Protein AF-A0A0R2XMS3-F1 (afdb_monomer_lite)

Secondary structure (DSSP, 8-state):
--S------PPPTT--HHHHHHHHHHHHHHHHHHTT--PPSS----PPPTT--SHHHHHHHHHHHHHTTSS-TTS--TT-----GGGHHHHHH-TT-S--GGGGGPPPGGGG-TT-----

Radius of gyration: 15.73 Å; chains: 1; bounding box: 29×37×37 Å

Sequence (120 aa):
MPDHFHALFVLPRDTTPGSIVRTLKGPLTPPIRKRNLHWQKNFFEHRLRENETTDPYLRYMLCNPYRAQLLATNEVWPYWKILSNDAQWFVDKFPKQRPEPEWLALQAPWKNDANHKIAG

Structure (mmCIF, N/CA/C/O backbone):
data_AF-A0A0R2XMS3-F1
#
_entry.id   AF-A0A0R2XMS3-F1
#
loop_
_atom_site.group_PDB
_atom_site.id
_atom_site.type_symbol
_atom_site.label_atom_id
_atom_site.label_alt_id
_atom_site.label_comp_id
_atom_site.label_asym_id
_atom_site.label_entity_id
_atom_site.label_seq_id
_atom_site.pdbx_PDB_ins_code
_atom_site.Cartn_x
_atom_site.Cartn_y
_atom_site.Cartn_z
_atom_site.occupancy
_atom_site.B_iso_or_equiv
_atom_site.auth_seq_id
_atom_site.auth_comp_id
_atom_site.auth_asym_id
_atom_site.auth_atom_id
_atom_sit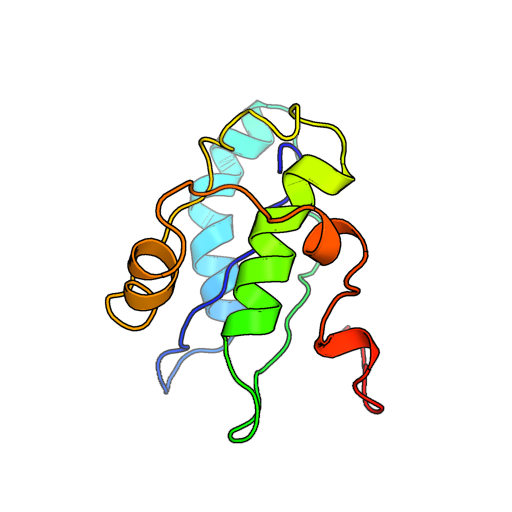e.pdbx_PDB_model_num
ATOM 1 N N . MET A 1 1 ? -6.859 -1.446 4.320 1.00 93.50 1 MET A N 1
ATOM 2 C CA . MET A 1 1 ? -8.289 -1.364 4.667 1.00 93.50 1 MET A CA 1
ATOM 3 C C . MET A 1 1 ? -8.593 -2.456 5.687 1.00 93.50 1 MET A C 1
ATOM 5 O O . MET A 1 1 ? -7.777 -3.366 5.815 1.00 93.50 1 MET A O 1
ATOM 9 N N . PRO A 1 2 ? -9.683 -2.362 6.461 1.00 91.62 2 PRO A N 1
ATOM 10 C CA . PRO A 1 2 ? -10.049 -3.385 7.444 1.00 91.62 2 PRO A CA 1
ATOM 11 C C . PRO A 1 2 ? -10.312 -4.770 6.828 1.00 91.62 2 PRO A C 1
ATOM 13 O O . PRO A 1 2 ? -10.080 -5.790 7.468 1.00 91.62 2 PRO A O 1
ATOM 16 N N . ASP A 1 3 ? -10.770 -4.794 5.581 1.00 93.50 3 ASP A N 1
ATOM 17 C CA . ASP A 1 3 ? -11.230 -5.961 4.825 1.00 93.50 3 ASP A CA 1
ATOM 18 C C . ASP A 1 3 ? -10.259 -6.393 3.706 1.00 93.50 3 ASP A C 1
ATOM 20 O O . ASP A 1 3 ? -10.227 -7.561 3.323 1.00 93.50 3 ASP A O 1
ATOM 24 N N . HIS A 1 4 ? -9.436 -5.473 3.190 1.00 93.94 4 HIS A N 1
ATOM 25 C CA . HIS A 1 4 ? -8.439 -5.748 2.152 1.00 93.94 4 HIS A CA 1
ATOM 26 C C . HIS A 1 4 ? -7.191 -4.858 2.267 1.00 93.94 4 HIS A C 1
ATOM 28 O O . HIS A 1 4 ? -7.131 -3.890 3.027 1.00 93.94 4 HIS A O 1
ATOM 34 N N . PHE A 1 5 ? -6.159 -5.150 1.478 1.00 92.56 5 PHE A N 1
ATOM 35 C CA . PHE A 1 5 ? -4.976 -4.298 1.364 1.00 92.56 5 PHE A CA 1
ATOM 36 C C . PHE A 1 5 ? -4.592 -4.109 -0.104 1.00 92.56 5 PHE A C 1
ATOM 38 O O . PHE A 1 5 ? -4.935 -4.921 -0.961 1.00 92.56 5 PHE A O 1
ATOM 45 N N . HIS A 1 6 ? -3.863 -3.029 -0.372 1.00 93.75 6 HIS A N 1
ATOM 46 C CA . HIS A 1 6 ? -3.212 -2.778 -1.651 1.00 93.75 6 HIS A CA 1
ATOM 47 C C . HIS A 1 6 ? -1.707 -2.763 -1.421 1.00 93.75 6 HIS A C 1
ATOM 49 O O . HIS A 1 6 ? -1.249 -2.271 -0.390 1.00 93.75 6 HIS A O 1
ATOM 55 N N . ALA A 1 7 ? -0.948 -3.273 -2.382 1.00 93.44 7 ALA A N 1
ATOM 56 C CA . ALA A 1 7 ? 0.504 -3.240 -2.355 1.00 93.44 7 ALA A CA 1
ATOM 57 C C . ALA A 1 7 ? 1.026 -2.911 -3.754 1.00 93.44 7 ALA A C 1
ATOM 59 O O . ALA A 1 7 ? 0.494 -3.408 -4.745 1.00 93.44 7 ALA A O 1
ATOM 60 N N . LEU A 1 8 ? 2.074 -2.094 -3.807 1.00 93.44 8 LEU A N 1
ATOM 61 C CA . LEU A 1 8 ? 2.853 -1.814 -5.004 1.00 93.44 8 LEU A CA 1
ATOM 62 C C . LEU A 1 8 ? 4.286 -2.245 -4.710 1.00 93.44 8 LEU A C 1
ATOM 64 O O . LEU A 1 8 ? 4.860 -1.833 -3.703 1.00 93.44 8 LEU A O 1
ATOM 68 N N . PHE A 1 9 ? 4.836 -3.115 -5.547 1.00 91.69 9 PHE A N 1
ATOM 69 C CA . PHE A 1 9 ? 6.153 -3.699 -5.335 1.00 91.69 9 PHE A CA 1
ATOM 70 C C . PHE A 1 9 ? 6.771 -4.125 -6.664 1.00 91.69 9 PHE A C 1
ATOM 72 O O . PHE A 1 9 ? 6.071 -4.336 -7.654 1.00 91.69 9 PHE A O 1
ATOM 79 N N . VAL A 1 10 ? 8.094 -4.268 -6.663 1.00 90.50 10 VAL A N 1
ATOM 80 C CA . VAL A 1 10 ? 8.844 -4.827 -7.786 1.00 90.50 10 VAL A CA 1
ATOM 81 C C . VAL A 1 10 ? 8.916 -6.340 -7.615 1.00 90.50 10 VAL A C 1
ATOM 83 O O . VAL A 1 10 ? 9.261 -6.836 -6.542 1.00 90.50 10 VAL A O 1
ATOM 86 N N . LEU A 1 11 ? 8.580 -7.074 -8.672 1.00 90.44 11 LEU A N 1
ATOM 87 C CA . LEU A 1 11 ? 8.708 -8.527 -8.702 1.00 90.44 11 LEU A CA 1
ATOM 88 C C . LEU A 1 11 ? 10.162 -8.930 -8.992 1.00 90.44 11 LEU A C 1
ATOM 90 O O . LEU A 1 11 ? 10.724 -8.472 -9.990 1.00 90.44 11 LEU A O 1
ATOM 94 N N . PRO A 1 12 ? 10.771 -9.809 -8.176 1.00 88.69 12 PRO A N 1
ATOM 95 C CA . PRO A 1 12 ? 12.010 -10.484 -8.551 1.00 88.69 12 PRO A CA 1
ATOM 96 C C . PRO A 1 12 ? 11.844 -11.262 -9.865 1.00 88.69 12 PRO A C 1
ATOM 98 O O . PRO A 1 12 ? 10.775 -11.824 -10.115 1.00 88.69 12 PRO A O 1
ATOM 101 N N . ARG A 1 13 ? 12.905 -11.328 -10.685 1.00 87.06 13 ARG A N 1
ATOM 102 C CA . ARG A 1 13 ? 12.853 -11.878 -12.059 1.00 87.06 13 ARG A CA 1
ATOM 103 C C . ARG A 1 13 ? 12.264 -13.291 -12.143 1.00 87.06 13 ARG A C 1
ATOM 105 O O . ARG A 1 13 ? 11.519 -13.566 -13.074 1.00 87.06 13 ARG A O 1
ATOM 112 N N . ASP A 1 14 ? 12.531 -14.136 -11.151 1.00 91.38 14 ASP A N 1
ATOM 113 C CA . ASP A 1 14 ? 12.135 -15.552 -11.149 1.00 91.38 14 ASP A CA 1
ATOM 114 C C . ASP A 1 14 ? 10.879 -15.826 -10.305 1.00 91.38 14 ASP A C 1
ATOM 116 O O . ASP A 1 14 ? 10.688 -16.918 -9.768 1.00 91.38 14 ASP A O 1
ATOM 120 N N . THR A 1 15 ? 10.017 -14.820 -10.136 1.00 93.25 15 THR A N 1
ATOM 121 C CA . THR A 1 15 ? 8.786 -14.938 -9.344 1.00 93.25 15 THR A CA 1
ATOM 122 C C . THR A 1 15 ? 7.556 -14.553 -10.145 1.00 93.25 15 THR A C 1
ATOM 124 O O . THR A 1 15 ? 7.607 -13.726 -11.053 1.00 93.25 15 THR A O 1
ATOM 127 N N . THR A 1 16 ? 6.420 -15.144 -9.779 1.00 93.69 16 THR A N 1
ATOM 128 C CA . THR A 1 16 ? 5.118 -14.762 -10.322 1.00 93.69 16 THR A CA 1
ATOM 129 C C . THR A 1 16 ? 4.315 -14.009 -9.262 1.00 93.69 16 THR A C 1
ATOM 131 O O . THR A 1 16 ? 4.511 -14.217 -8.058 1.00 93.69 16 THR A O 1
ATOM 134 N N . PRO A 1 17 ? 3.351 -13.169 -9.662 1.00 92.69 17 PRO A N 1
ATOM 135 C CA . PRO A 1 17 ? 2.432 -12.556 -8.707 1.00 92.69 17 PRO A CA 1
ATOM 136 C C . PRO A 1 17 ? 1.732 -13.596 -7.819 1.00 92.69 17 PRO A C 1
ATOM 138 O O . PRO A 1 17 ? 1.649 -13.436 -6.601 1.00 92.69 17 PRO A O 1
ATOM 141 N N . GLY A 1 18 ? 1.322 -14.726 -8.408 1.00 94.25 18 GLY A N 1
ATOM 142 C CA . GLY A 1 18 ? 0.703 -15.836 -7.685 1.00 94.25 18 GLY A CA 1
ATOM 143 C C . GLY A 1 18 ? 1.615 -16.448 -6.620 1.00 94.25 18 GLY A C 1
ATOM 144 O O . GLY A 1 18 ? 1.149 -16.731 -5.512 1.00 94.25 18 GLY A O 1
ATOM 145 N N . SER A 1 19 ? 2.916 -16.607 -6.900 1.00 94.69 19 SER A N 1
ATOM 146 C CA . SER A 1 19 ? 3.864 -17.115 -5.900 1.00 94.69 19 SER A CA 1
ATOM 147 C C . SER A 1 19 ? 4.040 -16.139 -4.737 1.00 94.69 19 SER A C 1
ATOM 149 O O . SER A 1 19 ? 4.034 -16.569 -3.585 1.00 94.69 19 SER A O 1
ATOM 151 N N . ILE A 1 20 ? 4.113 -14.832 -5.008 1.00 94.31 20 ILE A N 1
ATOM 152 C CA . ILE A 1 20 ? 4.195 -13.805 -3.957 1.00 94.31 20 ILE A CA 1
ATOM 153 C C . ILE A 1 20 ? 2.930 -13.797 -3.096 1.00 94.31 20 ILE A C 1
ATOM 155 O O . ILE A 1 20 ? 3.014 -13.834 -1.866 1.00 94.31 20 ILE A O 1
ATOM 159 N N . VAL A 1 21 ? 1.750 -13.822 -3.719 1.00 94.19 21 VAL A N 1
ATOM 160 C CA . VAL A 1 21 ? 0.470 -13.850 -2.997 1.00 94.19 21 VAL A CA 1
ATOM 161 C C . VAL A 1 21 ? 0.343 -15.110 -2.146 1.00 94.19 21 VAL A C 1
ATOM 163 O O . VAL A 1 21 ? -0.145 -15.031 -1.018 1.00 94.19 21 VAL A O 1
ATOM 166 N N . ARG A 1 22 ? 0.811 -16.265 -2.631 1.00 94.56 22 ARG A N 1
ATOM 167 C CA . ARG A 1 22 ? 0.851 -17.502 -1.840 1.00 94.56 22 ARG A CA 1
ATOM 168 C C . ARG A 1 22 ? 1.745 -17.352 -0.611 1.00 94.56 22 ARG A C 1
ATOM 170 O O . ARG A 1 22 ? 1.306 -17.691 0.48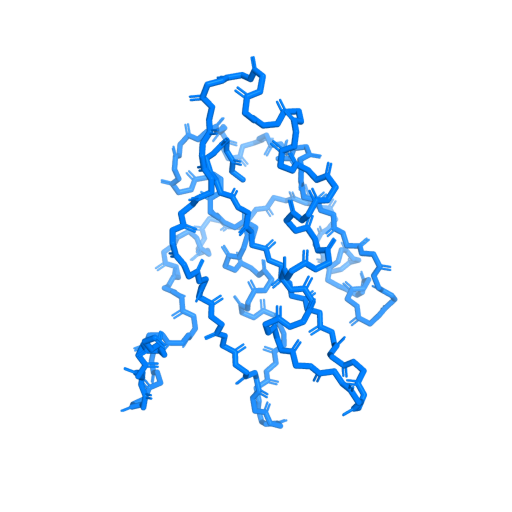9 1.00 94.56 22 ARG A O 1
ATOM 177 N N . THR A 1 23 ? 2.959 -16.834 -0.788 1.00 94.19 23 THR A N 1
ATOM 178 C CA . THR A 1 23 ? 3.913 -16.596 0.307 1.00 94.19 23 THR A CA 1
ATOM 179 C C . THR A 1 23 ? 3.355 -15.620 1.340 1.00 94.19 23 THR A C 1
ATOM 181 O O . THR A 1 23 ? 3.540 -15.827 2.534 1.00 94.19 23 THR A O 1
ATOM 184 N N . LEU A 1 24 ? 2.600 -14.609 0.905 1.00 93.12 24 LEU A N 1
ATOM 185 C CA . LEU A 1 24 ? 1.944 -13.653 1.793 1.00 93.12 24 LEU A CA 1
ATOM 186 C C . LEU A 1 24 ? 0.743 -14.261 2.538 1.00 93.12 24 LEU A C 1
ATOM 188 O O . LEU A 1 24 ? 0.646 -14.164 3.762 1.00 93.12 24 LEU A O 1
ATOM 192 N N . LYS A 1 25 ? -0.191 -14.898 1.817 1.00 94.94 25 LYS A N 1
ATOM 193 C CA . LYS A 1 25 ? -1.431 -15.439 2.400 1.00 94.94 25 LYS A CA 1
ATOM 194 C C . LYS A 1 25 ? -1.168 -16.634 3.320 1.00 94.94 25 LYS A C 1
ATOM 196 O O . LYS A 1 25 ? -1.913 -16.813 4.283 1.00 94.94 25 LYS A O 1
ATOM 201 N N . GLY A 1 26 ? -0.151 -17.455 3.044 1.00 96.88 26 GLY A N 1
ATOM 202 C CA . GLY A 1 26 ? 0.121 -18.707 3.761 1.00 96.88 26 GLY A CA 1
ATOM 203 C C . GLY A 1 26 ? 0.265 -18.529 5.279 1.00 96.88 26 GLY A C 1
ATOM 204 O O . GLY A 1 26 ? -0.605 -19.001 6.014 1.00 96.88 26 GLY A O 1
ATOM 205 N N . PRO A 1 27 ? 1.290 -17.802 5.762 1.00 97.62 27 PRO A N 1
ATOM 206 C CA . PRO A 1 27 ? 1.517 -17.582 7.194 1.00 97.62 27 PRO A CA 1
ATOM 207 C C . PRO A 1 27 ? 0.376 -16.832 7.896 1.00 97.62 27 PRO A C 1
ATOM 209 O O . PRO A 1 27 ? 0.117 -17.048 9.078 1.00 97.62 27 PRO A O 1
ATOM 212 N N . LEU A 1 28 ? -0.337 -15.971 7.166 1.00 96.12 28 LEU A N 1
ATOM 213 C CA . LEU A 1 28 ? -1.454 -15.184 7.694 1.00 96.12 28 LEU A CA 1
ATOM 214 C C . LEU A 1 28 ? -2.775 -15.967 7.753 1.00 96.12 28 LEU A C 1
ATOM 21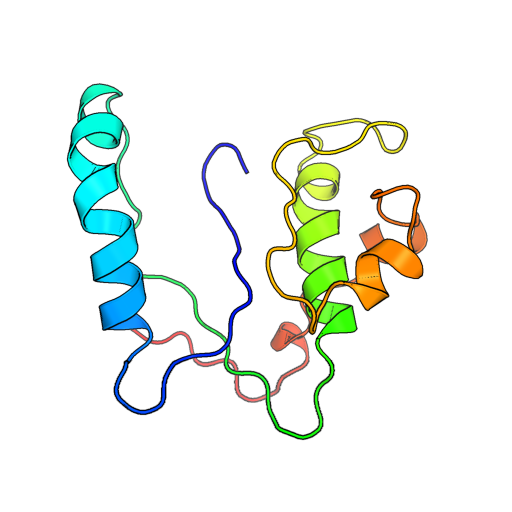6 O O . LEU A 1 28 ? -3.693 -15.574 8.471 1.00 96.12 28 LEU A O 1
ATOM 220 N N . THR A 1 29 ? -2.897 -17.086 7.036 1.00 97.00 29 THR A N 1
ATOM 221 C CA . THR A 1 29 ? -4.148 -17.855 6.973 1.00 97.00 29 THR A CA 1
ATOM 222 C C . THR A 1 29 ? -4.577 -18.414 8.335 1.00 97.00 29 THR A C 1
ATOM 224 O O . THR A 1 29 ? -5.745 -18.226 8.686 1.00 97.00 29 THR A O 1
ATOM 227 N N . PRO A 1 30 ? -3.708 -19.062 9.141 1.00 97.94 30 PRO A N 1
ATOM 228 C CA . PRO A 1 30 ? -4.106 -19.554 10.459 1.00 97.94 30 PRO A CA 1
ATOM 229 C C . PRO A 1 30 ? -4.674 -18.471 11.399 1.00 97.94 30 PRO A C 1
ATOM 231 O O . PRO A 1 30 ? -5.780 -18.677 11.904 1.00 97.94 30 PRO A O 1
ATOM 234 N N . PRO A 1 31 ? -4.014 -17.316 11.638 1.00 97.06 31 PRO A N 1
ATOM 235 C CA . PRO A 1 31 ? -4.580 -16.283 12.508 1.00 97.06 31 PRO A CA 1
ATOM 236 C C . PRO A 1 31 ? -5.842 -15.622 11.932 1.00 97.06 31 PRO A C 1
ATOM 238 O O . PRO A 1 31 ? -6.736 -15.280 12.702 1.00 97.06 31 PRO A O 1
ATOM 241 N N . ILE A 1 32 ? -5.963 -15.488 10.606 1.00 95.31 32 ILE A N 1
ATOM 242 C CA . ILE A 1 32 ? -7.175 -14.966 9.948 1.00 95.31 32 ILE A CA 1
ATOM 243 C C . ILE A 1 32 ? -8.367 -15.906 10.171 1.00 95.31 32 ILE A C 1
ATOM 245 O O . ILE A 1 32 ? -9.432 -15.462 10.601 1.00 95.31 32 ILE A O 1
ATOM 249 N N . ARG A 1 33 ? -8.174 -17.219 9.987 1.00 96.50 33 ARG A N 1
ATOM 250 C CA . ARG A 1 33 ? -9.223 -18.224 10.231 1.00 96.50 33 ARG A CA 1
ATOM 251 C C . ARG A 1 33 ? -9.653 -18.284 11.695 1.00 96.50 33 ARG A C 1
ATOM 253 O O . ARG A 1 33 ? -10.838 -18.434 11.962 1.00 96.50 33 ARG A O 1
ATOM 260 N N . LYS A 1 34 ? -8.726 -18.101 12.645 1.00 97.62 34 LYS A N 1
ATOM 261 C CA . LYS A 1 34 ? -9.059 -17.998 14.082 1.00 97.62 34 LYS A CA 1
ATOM 262 C C . LYS A 1 34 ? -10.002 -16.829 14.397 1.00 97.62 34 LYS A C 1
ATOM 264 O O . LYS A 1 34 ? -10.674 -16.865 15.419 1.00 97.62 34 LYS A O 1
ATOM 269 N N . ARG A 1 35 ? -10.058 -15.810 13.533 1.00 96.00 35 ARG A N 1
ATOM 270 C CA . ARG A 1 35 ? -10.982 -14.668 13.631 1.00 96.00 35 ARG A CA 1
ATOM 271 C C . ARG A 1 35 ? -12.251 -14.840 12.787 1.00 96.00 35 ARG A C 1
ATOM 273 O O . ARG A 1 35 ? -12.966 -13.866 12.593 1.00 96.00 35 ARG A O 1
ATOM 280 N N . ASN A 1 36 ? -12.520 -16.045 12.277 1.00 96.44 36 ASN A N 1
ATOM 281 C CA . ASN A 1 36 ? -13.632 -16.337 11.366 1.00 96.44 36 ASN A CA 1
ATOM 282 C C . ASN A 1 36 ? -13.628 -15.472 10.087 1.00 96.44 36 ASN A C 1
ATOM 284 O O . ASN A 1 36 ? -14.673 -15.114 9.549 1.00 96.44 36 ASN A O 1
ATOM 288 N N . LEU A 1 37 ? -12.433 -15.103 9.616 1.00 95.69 37 LEU A N 1
ATOM 289 C CA . LEU A 1 37 ? -12.229 -14.358 8.379 1.00 95.69 37 LEU A CA 1
ATOM 290 C C . LEU A 1 37 ? -11.657 -15.277 7.297 1.00 95.69 37 LEU A C 1
ATOM 292 O O . LEU A 1 37 ? -10.995 -16.281 7.579 1.00 95.69 37 LEU A O 1
ATOM 296 N N . HIS A 1 38 ? -11.885 -14.904 6.039 1.00 95.38 38 HIS A N 1
ATOM 297 C CA . HIS A 1 38 ? -11.439 -15.665 4.879 1.00 95.38 38 HIS A CA 1
ATOM 298 C C . HIS A 1 38 ? -10.805 -14.749 3.840 1.00 95.38 38 HIS A C 1
ATOM 300 O O . HIS A 1 38 ? -11.272 -13.641 3.588 1.00 95.38 38 HIS A O 1
ATOM 306 N N . TRP A 1 39 ? -9.744 -15.239 3.201 1.00 95.38 39 TRP A N 1
ATOM 307 C CA . TRP A 1 39 ? -9.225 -14.600 2.001 1.00 95.38 39 TRP A CA 1
ATOM 308 C C . TRP A 1 39 ? -10.254 -14.701 0.879 1.00 95.38 39 TRP A C 1
ATOM 310 O O . TRP A 1 39 ? -10.769 -15.790 0.621 1.00 95.38 39 TRP A O 1
ATOM 320 N N . GLN A 1 40 ? -10.470 -13.605 0.151 1.00 94.38 40 GLN A N 1
ATOM 321 C CA . GLN A 1 40 ? -11.155 -13.689 -1.135 1.00 94.38 40 GLN A CA 1
ATOM 322 C C . GLN A 1 40 ? -10.430 -14.673 -2.066 1.00 94.38 40 GLN A C 1
ATOM 324 O O . GLN A 1 40 ? -9.191 -14.794 -2.039 1.00 94.38 40 GLN A O 1
ATOM 329 N N . LYS A 1 41 ? -11.219 -15.374 -2.885 1.00 91.25 41 LYS A N 1
ATOM 330 C CA . LYS A 1 41 ? -10.699 -16.192 -3.981 1.00 91.25 41 LYS A CA 1
ATOM 331 C C . LYS A 1 41 ? -9.996 -15.265 -4.979 1.00 91.25 41 LYS A C 1
ATOM 333 O O . LYS A 1 41 ? -10.480 -14.170 -5.244 1.00 91.25 41 LYS A O 1
ATOM 338 N N . ASN A 1 42 ? -8.859 -15.712 -5.507 1.00 92.75 42 ASN A N 1
ATOM 339 C CA . ASN A 1 42 ? -7.994 -14.947 -6.410 1.00 92.75 42 ASN A CA 1
ATOM 340 C C . ASN A 1 42 ? -7.434 -13.650 -5.776 1.00 92.75 42 ASN A C 1
ATOM 342 O O . ASN A 1 42 ? -7.392 -13.485 -4.547 1.00 92.75 42 ASN A O 1
ATOM 346 N N . PHE A 1 43 ? -6.861 -12.794 -6.615 1.00 93.94 43 PHE A N 1
ATOM 347 C CA . PHE A 1 43 ? -6.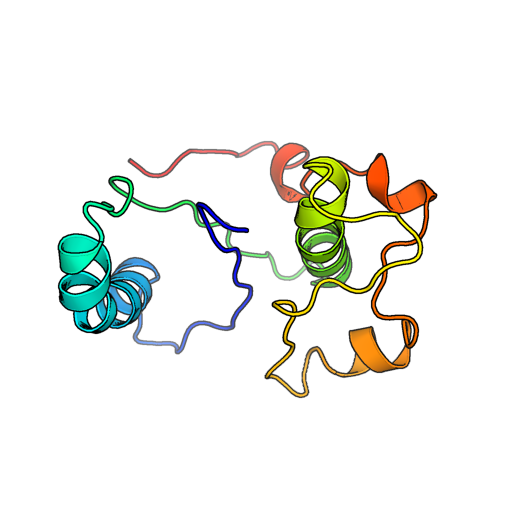344 -11.473 -6.279 1.00 93.94 43 PHE A CA 1
ATOM 348 C C . PHE A 1 43 ? -6.359 -10.606 -7.539 1.00 93.94 43 PHE A C 1
ATOM 350 O O . PHE A 1 43 ? -6.332 -11.125 -8.651 1.00 93.94 43 PHE A O 1
ATOM 357 N N . PHE A 1 44 ? -6.418 -9.291 -7.354 1.00 93.12 44 PHE A N 1
ATOM 358 C CA . PHE A 1 44 ? -6.258 -8.344 -8.448 1.00 93.12 44 PHE A CA 1
ATOM 359 C C . PHE A 1 44 ? -4.778 -7.996 -8.608 1.00 93.12 44 PHE A C 1
ATOM 361 O O . PHE A 1 44 ? -4.105 -7.696 -7.619 1.00 93.12 44 PHE A O 1
ATOM 368 N N . GLU A 1 45 ? -4.298 -7.996 -9.845 1.00 92.25 45 GLU A N 1
ATOM 369 C CA . GLU A 1 45 ? -2.971 -7.514 -10.204 1.00 92.25 45 GLU A CA 1
ATOM 370 C C . GLU A 1 45 ? -3.053 -6.530 -11.366 1.00 92.25 45 GLU A C 1
ATOM 372 O O . GLU A 1 45 ? -3.906 -6.641 -12.246 1.00 92.25 45 GLU A O 1
ATOM 377 N N . HIS A 1 46 ? -2.137 -5.568 -11.369 1.00 91.69 46 HIS A N 1
ATOM 378 C CA . HIS A 1 46 ? -1.926 -4.680 -12.495 1.00 91.69 46 HIS A CA 1
ATOM 379 C C . HIS A 1 46 ? -0.428 -4.425 -12.641 1.00 91.69 46 HIS A C 1
ATOM 381 O O . HIS A 1 46 ? 0.223 -3.956 -11.705 1.00 91.69 46 HIS A O 1
ATOM 387 N N . ARG A 1 47 ? 0.120 -4.767 -13.808 1.00 91.88 47 ARG A N 1
ATOM 388 C CA . ARG A 1 47 ? 1.528 -4.543 -14.131 1.00 91.88 47 ARG A CA 1
ATOM 389 C C . ARG A 1 47 ? 1.689 -3.153 -14.736 1.00 91.88 47 ARG A C 1
ATOM 391 O O . ARG A 1 47 ? 1.150 -2.909 -15.809 1.00 91.88 47 ARG A O 1
ATOM 398 N N . LEU A 1 48 ? 2.489 -2.310 -14.083 1.00 91.44 48 LEU A N 1
ATOM 399 C CA . LEU A 1 48 ? 2.874 -1.006 -14.620 1.00 91.44 48 LEU A CA 1
ATOM 400 C C . LEU A 1 48 ? 3.765 -1.189 -15.856 1.00 91.44 48 LEU A C 1
ATOM 402 O O . LEU A 1 48 ? 4.686 -2.017 -15.860 1.00 91.44 48 LEU A O 1
ATOM 406 N N . ARG A 1 49 ? 3.482 -0.414 -16.900 1.00 88.44 49 ARG A N 1
ATOM 407 C CA . ARG A 1 49 ? 4.277 -0.325 -18.130 1.00 88.44 49 ARG A CA 1
ATOM 408 C C . ARG A 1 49 ? 5.440 0.650 -17.955 1.00 88.44 49 ARG A C 1
ATOM 410 O O . ARG A 1 49 ? 5.447 1.474 -17.048 1.00 88.44 49 ARG A O 1
ATOM 417 N N . GLU A 1 50 ? 6.414 0.583 -18.859 1.00 86.56 50 GLU A N 1
ATOM 418 C CA . GLU A 1 50 ? 7.623 1.424 -18.809 1.00 86.56 50 GLU A CA 1
ATOM 419 C C . GLU A 1 50 ? 7.331 2.929 -18.887 1.00 86.56 50 GLU A C 1
ATOM 421 O O . GLU A 1 50 ? 8.083 3.735 -18.349 1.00 86.56 50 GLU A O 1
ATOM 426 N N . ASN A 1 51 ? 6.234 3.316 -19.537 1.00 87.88 51 ASN A N 1
ATOM 427 C CA . ASN A 1 51 ? 5.818 4.709 -19.680 1.00 87.88 51 ASN A CA 1
ATOM 428 C C . ASN A 1 51 ? 4.900 5.197 -18.546 1.00 87.88 51 ASN A C 1
ATOM 430 O O . ASN A 1 51 ? 4.453 6.344 -18.577 1.00 87.88 51 ASN A O 1
ATOM 434 N N . GLU A 1 52 ? 4.581 4.343 -17.575 1.00 89.69 52 GLU A N 1
ATOM 435 C CA . GLU A 1 52 ? 3.755 4.702 -16.429 1.00 89.69 52 GLU A CA 1
ATOM 436 C C . GLU A 1 52 ? 4.616 5.061 -15.221 1.00 89.69 52 GLU A C 1
ATOM 438 O O . GLU A 1 52 ? 5.662 4.470 -14.962 1.00 89.69 52 GLU A O 1
ATOM 443 N N . THR A 1 53 ? 4.146 6.027 -14.437 1.00 91.06 53 THR A N 1
ATOM 444 C CA . THR A 1 53 ? 4.791 6.413 -13.181 1.00 91.06 53 THR A CA 1
ATOM 445 C C . THR A 1 53 ? 4.057 5.798 -11.997 1.00 91.06 53 THR A C 1
ATOM 447 O O . THR A 1 53 ? 2.864 5.508 -12.060 1.00 91.06 53 THR A O 1
ATOM 450 N N . THR A 1 54 ? 4.756 5.609 -10.879 1.00 92.50 54 THR A N 1
ATOM 451 C CA . THR A 1 54 ? 4.168 5.061 -9.646 1.00 92.50 54 THR A CA 1
ATOM 452 C C . THR A 1 54 ? 3.300 6.075 -8.891 1.00 92.50 54 THR A C 1
ATOM 454 O O . THR A 1 54 ? 2.460 5.677 -8.085 1.00 92.50 54 THR A O 1
ATOM 457 N N . ASP A 1 55 ? 3.446 7.376 -9.169 1.00 92.62 55 ASP A N 1
ATOM 458 C CA . ASP A 1 55 ? 2.758 8.470 -8.466 1.00 92.62 55 ASP A CA 1
ATOM 459 C C . ASP A 1 55 ? 1.219 8.320 -8.454 1.00 92.62 55 ASP A C 1
ATOM 461 O O . ASP A 1 55 ? 0.635 8.309 -7.367 1.00 92.62 55 ASP A O 1
ATOM 465 N N . PRO A 1 56 ? 0.523 8.093 -9.591 1.00 93.25 56 PRO A N 1
ATOM 466 C CA . PRO A 1 56 ? -0.935 7.937 -9.590 1.00 93.25 56 PRO A CA 1
ATOM 467 C C . PRO A 1 56 ? -1.408 6.723 -8.778 1.00 93.25 56 PRO A C 1
ATOM 469 O O . PRO A 1 56 ? -2.466 6.766 -8.150 1.00 93.25 56 PRO A O 1
ATOM 472 N N . TYR A 1 57 ? -0.612 5.652 -8.754 1.00 94.06 57 TYR A N 1
ATOM 473 C CA . TYR A 1 57 ? -0.903 4.429 -8.007 1.00 94.06 57 TYR A CA 1
ATOM 474 C C . TYR A 1 57 ? -0.761 4.652 -6.500 1.00 94.06 57 TYR A C 1
ATOM 476 O O . TYR A 1 57 ? -1.662 4.296 -5.739 1.00 94.06 57 TYR A O 1
ATOM 484 N N . LEU A 1 58 ? 0.327 5.298 -6.069 1.00 93.81 58 LEU A N 1
ATOM 485 C CA . LEU A 1 58 ? 0.557 5.636 -4.664 1.00 93.81 58 LEU A CA 1
ATOM 486 C C . LEU A 1 58 ? -0.532 6.576 -4.136 1.00 93.81 58 LEU A C 1
ATOM 488 O O . LEU A 1 58 ? -1.121 6.298 -3.089 1.00 93.81 58 LEU A O 1
ATOM 492 N N . ARG A 1 59 ? -0.878 7.628 -4.893 1.00 94.12 59 ARG A N 1
ATOM 493 C CA . ARG A 1 59 ? -1.988 8.533 -4.549 1.00 94.12 59 ARG A CA 1
ATOM 494 C C . ARG A 1 59 ? -3.308 7.786 -4.440 1.00 94.12 59 ARG A C 1
ATOM 496 O O . ARG A 1 59 ? -4.041 7.985 -3.474 1.00 94.12 59 ARG A O 1
ATOM 503 N N . TYR A 1 60 ? -3.607 6.904 -5.396 1.00 94.38 60 TYR A N 1
ATOM 504 C CA . TYR A 1 60 ? -4.823 6.098 -5.360 1.00 94.38 60 TYR A CA 1
ATOM 505 C C . TYR A 1 60 ? -4.899 5.245 -4.087 1.00 94.38 60 TYR A C 1
ATOM 507 O O . TYR A 1 60 ? -5.917 5.275 -3.396 1.00 94.38 60 TYR A O 1
ATOM 515 N N . MET A 1 61 ? -3.822 4.529 -3.750 1.00 93.75 61 MET A N 1
ATOM 516 C CA . MET A 1 61 ? -3.773 3.678 -2.560 1.00 93.75 61 MET A CA 1
ATOM 517 C C . MET A 1 61 ? -3.909 4.491 -1.264 1.00 93.75 61 MET A C 1
ATOM 519 O O . MET A 1 61 ? -4.635 4.065 -0.364 1.00 93.75 61 MET A O 1
ATOM 523 N N . LEU A 1 62 ? -3.270 5.666 -1.185 1.00 93.69 62 LEU A N 1
ATOM 524 C CA . LEU A 1 62 ? -3.390 6.583 -0.047 1.00 93.69 62 LEU A CA 1
ATOM 525 C C . LEU A 1 62 ? -4.815 7.135 0.102 1.00 93.69 62 LEU A C 1
ATOM 527 O O . LEU A 1 62 ? -5.284 7.306 1.222 1.00 93.69 62 LEU A O 1
ATOM 531 N N . CYS A 1 63 ? -5.525 7.381 -1.002 1.00 94.88 63 CYS A N 1
ATOM 532 C CA . CYS A 1 63 ? -6.895 7.900 -0.976 1.00 94.88 63 CYS A CA 1
ATOM 533 C C . CYS A 1 63 ? -7.939 6.866 -0.523 1.00 94.88 63 CYS A C 1
ATOM 535 O O . CYS A 1 63 ? -9.008 7.258 -0.057 1.00 94.88 63 CYS A O 1
ATOM 537 N N . ASN A 1 64 ? -7.682 5.561 -0.662 1.00 95.25 64 ASN A N 1
ATOM 538 C CA . ASN A 1 64 ? -8.709 4.530 -0.451 1.00 95.25 64 ASN A CA 1
ATOM 539 C C . ASN A 1 64 ? -9.324 4.516 0.961 1.00 95.25 64 ASN A C 1
ATOM 541 O O . ASN A 1 64 ? -10.553 4.475 1.049 1.00 95.25 64 ASN A O 1
ATOM 545 N N . PRO A 1 65 ? -8.544 4.620 2.054 1.00 95.88 65 PRO A N 1
ATOM 546 C CA . PRO A 1 65 ? -9.108 4.749 3.397 1.00 95.88 65 PRO A CA 1
ATOM 547 C C . PRO A 1 65 ? -10.065 5.941 3.558 1.00 95.88 65 PRO A C 1
ATOM 549 O O . PRO A 1 65 ? -11.112 5.809 4.188 1.00 95.88 65 PRO A O 1
ATOM 552 N N . TYR A 1 66 ? -9.749 7.078 2.932 1.00 95.06 66 TYR A N 1
ATOM 553 C CA . TYR A 1 66 ? -10.547 8.307 2.999 1.00 95.06 66 TYR A CA 1
ATOM 554 C C . TYR A 1 66 ? -11.821 8.210 2.157 1.00 95.06 66 TYR A C 1
ATOM 556 O O . TYR A 1 66 ? -12.893 8.605 2.606 1.00 95.06 66 TYR A O 1
ATOM 564 N N . ARG A 1 67 ? -11.737 7.621 0.955 1.00 94.88 67 ARG A N 1
ATOM 565 C CA . ARG A 1 67 ? -12.913 7.368 0.100 1.00 94.88 67 ARG A CA 1
ATOM 566 C C . ARG A 1 67 ? -13.913 6.416 0.753 1.00 94.88 67 ARG A C 1
ATOM 568 O O . ARG A 1 67 ? -15.111 6.559 0.544 1.00 94.88 67 ARG A O 1
ATOM 575 N N . ALA A 1 68 ? -13.422 5.477 1.556 1.00 95.06 68 ALA A N 1
ATOM 576 C CA . ALA A 1 68 ? -14.244 4.573 2.354 1.00 95.06 68 ALA A CA 1
ATOM 577 C C . ALA A 1 68 ? -14.717 5.181 3.686 1.00 95.06 68 ALA A C 1
ATOM 579 O O . ALA A 1 68 ? -15.303 4.464 4.492 1.00 95.06 68 ALA A O 1
ATOM 580 N N . GLN A 1 69 ? -14.447 6.469 3.930 1.00 94.88 69 GLN A N 1
ATOM 581 C CA . GLN A 1 69 ? -14.872 7.198 5.129 1.00 94.88 69 GLN A CA 1
ATOM 582 C C . GLN A 1 69 ? -14.379 6.560 6.442 1.00 94.88 69 GLN A C 1
ATOM 584 O O . GLN A 1 69 ? -15.044 6.645 7.469 1.00 94.88 69 GLN A O 1
ATOM 589 N N . LEU A 1 70 ? -13.201 5.922 6.424 1.00 94.94 70 LEU A N 1
ATOM 590 C CA . LEU A 1 70 ? -12.618 5.290 7.617 1.00 94.94 70 LEU A CA 1
ATOM 591 C C . LEU A 1 70 ? -11.938 6.281 8.569 1.00 94.94 70 LEU A C 1
ATOM 593 O O . LEU A 1 70 ? -11.592 5.906 9.685 1.00 94.94 70 LEU A O 1
ATOM 597 N N . LEU A 1 71 ? -11.685 7.501 8.101 1.00 94.00 71 LEU A N 1
ATOM 598 C CA . LEU A 1 71 ? -11.045 8.576 8.845 1.00 94.00 71 LEU A CA 1
ATOM 599 C C . LEU A 1 71 ? -11.383 9.927 8.213 1.00 94.00 71 LEU A C 1
ATOM 601 O O . LEU A 1 71 ? -11.694 10.006 7.017 1.00 94.00 71 LEU A O 1
ATOM 605 N N . ALA A 1 72 ? -11.294 10.990 9.005 1.00 90.69 72 ALA A N 1
ATOM 606 C CA . ALA A 1 72 ? -11.463 12.350 8.512 1.00 90.69 72 ALA A CA 1
ATOM 607 C C . ALA A 1 72 ? -10.257 12.792 7.658 1.00 90.69 72 ALA A C 1
ATOM 609 O O . ALA A 1 72 ? -9.145 12.279 7.781 1.00 90.69 72 ALA A O 1
ATOM 610 N N . THR A 1 73 ? -10.443 13.787 6.784 1.00 86.75 73 THR A N 1
ATOM 611 C CA . THR A 1 73 ? -9.380 14.289 5.882 1.00 86.75 73 THR A CA 1
ATOM 612 C C . THR A 1 73 ? -8.204 14.938 6.623 1.00 86.75 73 THR A C 1
ATOM 614 O O . THR A 1 73 ? -7.112 15.103 6.069 1.00 86.75 73 THR A O 1
ATOM 617 N N . ASN A 1 74 ? -8.396 15.304 7.890 1.00 89.38 74 ASN A N 1
ATOM 618 C CA . ASN A 1 74 ? -7.349 15.818 8.765 1.00 89.38 74 ASN A CA 1
ATOM 619 C C . ASN A 1 74 ? -6.551 14.726 9.502 1.00 89.38 74 ASN A C 1
ATOM 621 O O . ASN A 1 74 ? -5.509 15.039 10.075 1.00 89.38 74 ASN A O 1
ATOM 625 N N . GLU A 1 75 ? -6.981 13.467 9.442 1.00 93.56 75 GLU A N 1
ATOM 626 C CA . GLU A 1 75 ? -6.354 12.334 10.126 1.00 93.56 75 GLU A CA 1
ATOM 627 C C . GLU A 1 75 ? -5.405 11.557 9.206 1.00 93.56 75 GLU A C 1
ATOM 629 O O . GLU A 1 75 ? -5.520 11.589 7.978 1.00 93.56 75 GLU A O 1
ATOM 634 N N . VAL A 1 76 ? -4.445 10.847 9.802 1.00 93.75 76 VAL A N 1
ATOM 635 C CA . VAL A 1 76 ? -3.452 10.035 9.085 1.00 93.75 76 VAL A CA 1
ATOM 636 C C . VAL A 1 76 ? -3.835 8.565 9.187 1.00 93.75 76 VAL A C 1
ATOM 638 O O . VAL A 1 76 ? -4.033 8.048 10.285 1.00 93.75 76 VAL A O 1
ATOM 641 N N . TRP A 1 77 ? -3.891 7.868 8.051 1.00 94.38 77 TRP A N 1
ATOM 642 C CA . TRP A 1 77 ? -4.135 6.429 8.044 1.00 94.38 77 TRP A CA 1
ATOM 643 C C . TRP A 1 77 ? -2.914 5.666 8.592 1.00 94.38 77 TRP A C 1
ATOM 645 O O . TRP A 1 77 ? -1.863 5.651 7.947 1.00 94.38 77 TRP A O 1
ATOM 655 N N . PRO A 1 78 ? -3.019 4.969 9.740 1.00 92.75 78 PRO A N 1
ATOM 656 C CA . PRO A 1 78 ? -1.843 4.418 10.422 1.00 92.75 78 PRO A CA 1
ATOM 657 C C . PRO A 1 78 ? -1.236 3.195 9.715 1.00 92.75 78 PRO A C 1
ATOM 659 O O . PRO A 1 78 ? -0.095 2.818 9.987 1.00 92.75 78 PRO A O 1
ATOM 662 N N . TYR A 1 79 ? -1.985 2.570 8.801 1.00 93.25 79 TYR A N 1
ATOM 663 C CA . TYR A 1 79 ? -1.567 1.357 8.089 1.00 93.25 79 TYR A CA 1
ATOM 664 C C . TYR A 1 79 ? -0.999 1.638 6.690 1.00 93.25 79 TYR A C 1
ATOM 666 O O . TYR A 1 79 ? -0.842 0.713 5.894 1.00 93.25 79 TYR A O 1
ATOM 674 N N . TRP A 1 80 ? -0.705 2.901 6.371 1.00 91.00 80 TRP A N 1
ATOM 675 C CA . TRP A 1 80 ? 0.075 3.270 5.191 1.00 91.00 80 TRP A CA 1
ATOM 676 C C . TRP A 1 80 ? 1.572 3.127 5.489 1.00 91.00 80 TRP A C 1
ATOM 678 O O . TRP A 1 80 ? 2.057 3.636 6.500 1.00 91.00 80 TRP A O 1
ATOM 688 N N . LYS A 1 81 ? 2.309 2.417 4.627 1.00 90.56 81 LYS A N 1
ATOM 689 C CA . LYS A 1 81 ? 3.758 2.212 4.763 1.00 90.56 81 LYS A CA 1
ATOM 690 C C . LYS A 1 81 ? 4.430 2.223 3.395 1.00 90.56 81 LYS A C 1
ATOM 692 O O . LYS A 1 81 ? 3.954 1.570 2.470 1.00 90.56 81 LYS A O 1
ATOM 697 N N . ILE A 1 82 ? 5.566 2.908 3.310 1.00 90.31 82 ILE A N 1
ATOM 698 C CA . ILE A 1 82 ? 6.516 2.815 2.200 1.00 90.31 82 ILE A CA 1
ATOM 699 C C . ILE A 1 82 ? 7.770 2.138 2.747 1.00 90.31 82 ILE A C 1
ATOM 701 O O . ILE A 1 82 ? 8.308 2.560 3.766 1.00 90.31 82 ILE A O 1
ATOM 705 N N . LEU A 1 83 ? 8.173 1.039 2.107 1.00 88.31 83 LEU A N 1
ATOM 706 C CA . LEU A 1 83 ? 9.301 0.205 2.541 1.00 88.31 83 LEU A CA 1
ATOM 707 C C . LEU A 1 83 ? 10.488 0.246 1.565 1.00 88.31 83 LEU A C 1
ATOM 709 O O . LEU A 1 83 ? 11.522 -0.342 1.857 1.00 88.31 83 LEU A O 1
ATOM 713 N N . SER A 1 84 ? 10.335 0.894 0.405 1.00 81.19 84 SER A N 1
ATOM 714 C CA . SER A 1 84 ? 11.377 0.997 -0.620 1.00 81.19 84 SER A CA 1
ATOM 715 C C . SER A 1 84 ? 11.894 2.425 -0.726 1.00 81.19 84 SER A C 1
ATOM 717 O O . SER A 1 84 ? 11.101 3.369 -0.780 1.00 81.19 84 SER A O 1
ATOM 719 N N . ASN A 1 85 ? 13.214 2.561 -0.860 1.00 83.44 85 ASN A N 1
ATOM 720 C CA . ASN A 1 85 ? 13.868 3.832 -1.167 1.00 83.44 85 ASN A CA 1
ATOM 721 C C . ASN A 1 85 ? 13.360 4.427 -2.493 1.00 83.44 85 ASN A C 1
ATOM 723 O O . ASN A 1 85 ? 13.231 5.643 -2.606 1.00 83.44 85 ASN A O 1
ATOM 727 N N . ASP A 1 86 ? 12.959 3.587 -3.452 1.00 83.06 86 ASP A N 1
ATOM 728 C CA . ASP A 1 86 ? 12.458 4.023 -4.766 1.00 83.06 86 ASP A CA 1
ATOM 729 C C . ASP A 1 86 ? 11.107 4.746 -4.699 1.00 83.06 86 ASP A C 1
ATOM 731 O O . ASP A 1 86 ? 10.672 5.354 -5.675 1.00 83.06 86 ASP A O 1
ATOM 735 N N . ALA A 1 87 ? 10.419 4.671 -3.559 1.00 86.19 87 ALA A N 1
ATOM 736 C CA . ALA A 1 87 ? 9.180 5.393 -3.298 1.00 86.19 87 ALA A CA 1
ATOM 737 C C . ALA A 1 87 ? 9.316 6.395 -2.141 1.00 86.19 87 ALA A C 1
ATOM 739 O O . ALA A 1 87 ? 8.343 7.071 -1.811 1.00 86.19 87 ALA A O 1
ATOM 740 N N . GLN A 1 88 ? 10.502 6.532 -1.537 1.00 86.06 88 GLN A N 1
ATOM 741 C CA . GLN A 1 88 ? 10.723 7.456 -0.421 1.00 86.06 88 GLN A CA 1
ATOM 742 C C . GLN A 1 88 ? 10.492 8.914 -0.842 1.00 86.06 88 GLN A C 1
ATOM 744 O O . GLN A 1 88 ? 9.865 9.672 -0.103 1.00 86.06 88 GLN A O 1
ATOM 749 N N . TRP A 1 89 ? 10.844 9.254 -2.088 1.00 90.25 89 TRP A N 1
ATOM 750 C CA . TRP A 1 89 ? 10.567 10.563 -2.688 1.00 90.25 89 TRP A CA 1
ATOM 751 C C . TRP A 1 89 ? 9.091 10.976 -2.580 1.00 90.25 89 TRP A C 1
ATOM 753 O O . TRP A 1 89 ? 8.788 12.167 -2.532 1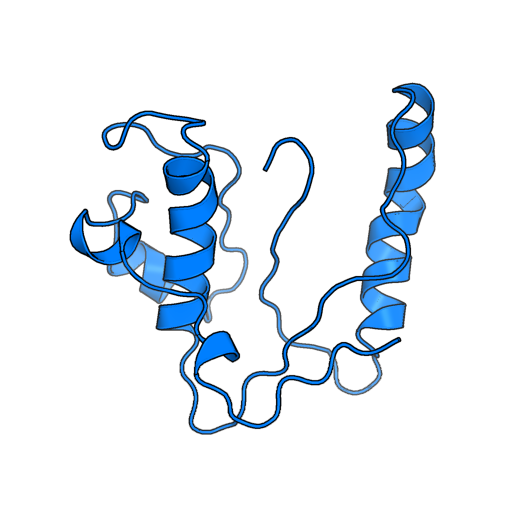.00 90.25 89 TRP A O 1
ATOM 763 N N . PHE A 1 90 ? 8.157 10.015 -2.548 1.00 90.69 90 PHE A N 1
ATOM 764 C CA . PHE A 1 90 ? 6.731 10.302 -2.422 1.00 90.69 90 PHE A CA 1
ATOM 765 C C . PHE A 1 90 ? 6.408 10.845 -1.030 1.00 90.69 90 PHE A C 1
ATOM 767 O O . PHE A 1 90 ? 5.684 11.828 -0.909 1.00 90.69 90 PHE A O 1
ATOM 774 N N . VAL A 1 91 ? 6.974 10.253 0.025 1.00 86.69 91 VAL A N 1
ATOM 775 C CA . VAL A 1 91 ? 6.813 10.761 1.398 1.00 86.69 91 VAL A CA 1
ATOM 776 C C . VAL A 1 91 ? 7.458 12.134 1.529 1.00 86.69 91 VAL A C 1
AT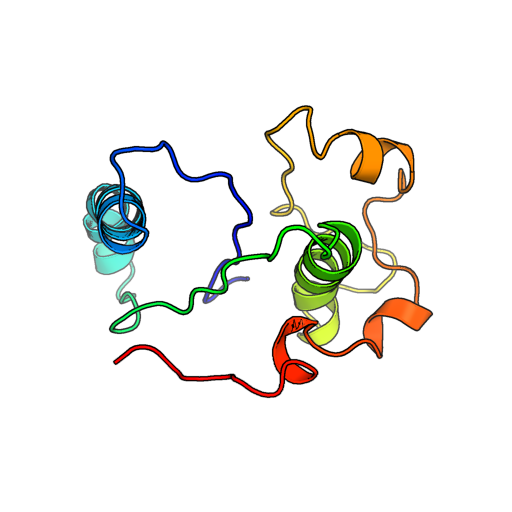OM 778 O O . VAL A 1 91 ? 6.851 13.038 2.098 1.00 86.69 91 VAL A O 1
ATOM 781 N N . ASP A 1 92 ? 8.648 12.303 0.954 1.00 87.94 92 ASP A N 1
ATOM 782 C CA . ASP A 1 92 ? 9.405 13.553 1.037 1.00 87.94 92 ASP A CA 1
ATOM 783 C C . ASP A 1 92 ? 8.659 14.702 0.338 1.00 87.94 92 ASP A C 1
ATOM 785 O O . ASP A 1 92 ? 8.585 15.819 0.852 1.00 87.94 92 ASP A O 1
ATOM 789 N N . LYS A 1 93 ? 8.029 14.413 -0.808 1.00 86.31 93 LYS A N 1
ATOM 790 C CA . LYS A 1 93 ? 7.165 15.352 -1.538 1.00 86.31 93 LYS A CA 1
ATOM 791 C C . LYS A 1 93 ? 5.833 15.616 -0.823 1.00 86.31 93 LYS A C 1
ATOM 793 O O . LYS A 1 93 ? 5.243 16.678 -1.020 1.00 86.31 93 LYS A O 1
ATOM 798 N N . PHE A 1 94 ? 5.355 14.678 -0.003 1.00 84.44 94 PHE A N 1
ATOM 799 C CA . PHE A 1 94 ? 4.044 14.725 0.655 1.00 84.44 94 PHE A CA 1
ATOM 800 C C . PHE A 1 94 ? 4.140 14.451 2.170 1.00 84.44 94 PHE A C 1
ATOM 802 O O . PHE A 1 94 ? 3.594 13.462 2.675 1.00 84.44 94 PHE A O 1
ATOM 809 N N . PRO A 1 95 ? 4.765 15.361 2.944 1.00 79.94 95 PRO A N 1
ATOM 810 C CA . PRO A 1 95 ? 5.128 15.116 4.343 1.00 79.94 95 PRO A CA 1
ATOM 811 C C . PRO A 1 95 ? 3.921 14.958 5.276 1.00 79.94 95 PRO A C 1
ATOM 813 O O . PRO A 1 95 ? 4.030 14.354 6.341 1.00 79.94 95 PRO A O 1
ATOM 816 N N . LYS A 1 96 ? 2.746 15.468 4.878 1.00 84.50 96 LYS A N 1
ATOM 817 C CA . LYS A 1 96 ? 1.502 15.343 5.652 1.00 84.50 96 LYS A CA 1
ATOM 818 C C . LYS A 1 96 ? 0.990 13.902 5.728 1.00 84.50 96 LYS A C 1
ATOM 820 O O . LYS A 1 96 ? 0.177 13.632 6.606 1.00 84.50 96 LYS A O 1
ATOM 825 N N . GLN A 1 97 ? 1.415 13.019 4.813 1.00 85.94 97 GLN A N 1
ATOM 826 C CA . GLN A 1 97 ? 0.951 11.626 4.693 1.00 85.94 97 GLN A CA 1
ATOM 827 C C . GLN A 1 97 ? -0.584 11.492 4.657 1.00 85.94 97 GLN A C 1
ATOM 829 O O . GLN A 1 97 ? -1.163 10.538 5.173 1.00 85.94 97 GLN A O 1
ATOM 834 N N . ARG A 1 98 ? -1.240 12.478 4.038 1.00 91.06 98 ARG A N 1
ATOM 835 C CA . ARG A 1 98 ? -2.688 12.570 3.821 1.00 91.06 98 ARG A CA 1
ATOM 836 C C . ARG A 1 98 ? -2.936 12.975 2.369 1.00 91.06 98 ARG A C 1
ATOM 838 O O . ARG A 1 98 ? -2.092 13.681 1.814 1.00 91.06 98 ARG A O 1
ATOM 845 N N . PRO A 1 99 ? -4.037 12.532 1.743 1.00 91.88 99 PRO A N 1
ATOM 846 C CA . PRO A 1 99 ? -4.348 12.919 0.378 1.00 91.88 99 PRO A CA 1
ATOM 847 C C . PRO A 1 99 ? -4.725 14.399 0.315 1.00 91.88 99 PRO A C 1
ATOM 849 O O . PRO A 1 99 ? -5.416 14.908 1.200 1.00 91.88 99 PRO A O 1
ATOM 852 N N . GLU A 1 100 ? -4.312 15.069 -0.757 1.00 91.25 100 GLU A N 1
ATOM 853 C CA . GLU A 1 100 ? -4.855 16.385 -1.084 1.00 91.25 100 GLU A CA 1
ATOM 854 C C . GLU A 1 100 ? -6.319 16.242 -1.557 1.00 91.25 100 GLU A C 1
ATOM 856 O O . GLU A 1 100 ? -6.673 15.213 -2.154 1.00 91.25 100 GLU A O 1
ATOM 861 N N . PRO A 1 101 ? -7.204 17.222 -1.281 1.00 90.00 101 PRO A N 1
ATOM 862 C CA . PRO A 1 101 ? -8.637 17.099 -1.558 1.00 90.00 101 PRO A CA 1
ATOM 863 C C . PRO A 1 101 ? -8.965 16.743 -3.013 1.00 90.00 101 PRO A C 1
ATOM 865 O O . PRO A 1 101 ? -9.854 15.926 -3.263 1.00 90.00 101 PRO A O 1
ATOM 868 N N . GLU A 1 102 ? -8.226 17.292 -3.977 1.00 91.12 102 GLU A N 1
ATOM 869 C CA . GLU A 1 102 ? -8.438 17.032 -5.401 1.00 91.12 102 GLU A CA 1
ATOM 870 C C . GLU A 1 102 ? -8.108 15.587 -5.807 1.00 91.12 102 GLU A C 1
ATOM 872 O O . GLU A 1 102 ? -8.619 15.091 -6.813 1.00 91.12 102 GLU A O 1
ATOM 877 N N . TRP A 1 103 ? -7.323 14.854 -5.007 1.00 92.50 103 TRP A N 1
ATOM 878 C CA . TRP A 1 103 ? -7.008 13.450 -5.290 1.00 92.50 103 TRP A CA 1
ATOM 879 C C . TRP A 1 103 ? -8.167 12.513 -4.978 1.00 92.50 103 TRP A C 1
ATOM 881 O O . TRP A 1 103 ? -8.270 11.431 -5.563 1.00 92.50 103 TRP A O 1
ATOM 891 N N . LEU A 1 104 ? -9.069 12.908 -4.079 1.00 92.25 104 LEU A N 1
ATOM 892 C CA . LEU A 1 104 ? -10.200 12.070 -3.686 1.00 92.25 104 LEU A CA 1
ATOM 893 C C . LEU A 1 104 ? -11.133 11.785 -4.871 1.00 92.25 104 LEU A C 1
ATOM 895 O O . LEU A 1 104 ? -11.699 10.693 -4.929 1.00 92.25 104 LEU A O 1
ATOM 899 N N . ALA A 1 105 ? -11.190 12.694 -5.849 1.00 90.50 105 ALA A N 1
ATOM 900 C CA . ALA A 1 105 ? -11.937 12.539 -7.096 1.00 90.50 105 ALA A CA 1
ATOM 901 C C . ALA A 1 105 ? -11.225 11.679 -8.163 1.00 90.50 105 ALA A C 1
ATOM 903 O O . ALA A 1 105 ? -11.855 11.277 -9.142 1.00 90.50 105 ALA A O 1
ATOM 904 N N . LEU A 1 106 ? -9.929 11.379 -8.003 1.00 87.12 106 LEU A N 1
ATOM 905 C CA . LEU A 1 106 ? -9.180 10.580 -8.978 1.00 87.12 106 LEU A CA 1
ATOM 906 C C . LEU A 1 106 ? -9.704 9.142 -9.037 1.00 87.12 106 LEU A C 1
ATOM 908 O O . LEU A 1 106 ? -9.937 8.492 -8.018 1.00 87.12 106 LEU A O 1
ATOM 912 N N . GLN A 1 107 ? -9.825 8.608 -10.247 1.00 88.25 107 GLN A N 1
ATOM 913 C CA . GLN A 1 107 ? -10.118 7.192 -10.441 1.00 88.25 107 GLN A CA 1
ATOM 914 C C . GLN A 1 107 ? -8.849 6.343 -10.340 1.00 88.25 107 GLN A C 1
ATOM 916 O O . GLN A 1 107 ? -7.729 6.854 -10.335 1.00 88.25 107 GLN A O 1
ATOM 921 N N . ALA A 1 108 ? -9.028 5.024 -10.253 1.00 89.06 108 ALA A N 1
ATOM 922 C CA . ALA A 1 108 ? -7.901 4.108 -10.328 1.00 89.06 108 ALA A CA 1
ATOM 923 C C . ALA A 1 108 ? -7.205 4.234 -11.696 1.00 89.06 108 ALA A C 1
ATOM 925 O O . ALA A 1 108 ? -7.903 4.226 -12.713 1.00 89.06 108 ALA A O 1
ATOM 926 N N . PRO A 1 109 ? -5.863 4.316 -11.747 1.00 89.81 109 PRO A N 1
ATOM 927 C CA . PRO A 1 109 ? -5.133 4.605 -12.986 1.00 89.81 109 PRO A CA 1
ATOM 928 C C . PRO A 1 109 ? -5.390 3.567 -14.090 1.00 89.81 109 PRO A C 1
ATOM 930 O O . PRO A 1 109 ? -5.554 3.929 -15.252 1.00 89.81 109 PRO A O 1
ATOM 933 N N . TRP A 1 110 ? -5.572 2.297 -13.721 1.00 87.31 110 TRP A N 1
ATOM 934 C CA . TRP A 1 110 ? -5.861 1.202 -14.653 1.00 87.31 110 TRP A CA 1
ATOM 935 C C . TRP A 1 110 ? -7.277 1.210 -15.248 1.00 87.31 110 TRP A C 1
ATOM 937 O O . TRP A 1 110 ? -7.563 0.394 -16.122 1.00 87.31 110 TRP A O 1
ATOM 947 N N . LYS A 1 111 ? -8.192 2.077 -14.784 1.00 82.06 111 LYS A N 1
ATOM 948 C CA . LYS A 1 111 ? -9.522 2.224 -15.409 1.00 82.06 111 LYS A CA 1
ATOM 949 C C . LYS A 1 111 ? -9.467 2.970 -16.739 1.00 82.06 111 LYS A C 1
ATOM 951 O O . LYS A 1 111 ? -10.362 2.800 -17.557 1.00 82.06 111 LYS A O 1
ATOM 956 N N . ASN A 1 112 ? -8.420 3.761 -16.954 1.00 70.19 112 ASN A N 1
ATOM 957 C CA . ASN A 1 112 ? -8.190 4.458 -18.218 1.00 70.19 112 ASN A CA 1
ATOM 958 C C . ASN A 1 112 ? -7.446 3.577 -19.231 1.00 70.19 112 ASN A C 1
ATOM 960 O O . ASN A 1 112 ? -7.165 4.010 -20.345 1.00 70.19 112 ASN A O 1
ATOM 964 N N . ASP A 1 113 ? -7.107 2.349 -18.839 1.00 64.81 113 ASP A N 1
ATOM 965 C CA . ASP A 1 113 ? -6.309 1.444 -19.640 1.00 64.81 113 ASP A CA 1
ATOM 966 C C . ASP A 1 113 ? -7.241 0.558 -20.483 1.00 64.81 113 ASP A C 1
ATOM 968 O O . ASP A 1 113 ? -7.999 -0.259 -19.957 1.00 64.81 113 ASP A O 1
ATOM 972 N N . ALA A 1 114 ? -7.202 0.722 -21.808 1.00 53.59 114 ALA A N 1
ATOM 973 C CA . ALA A 1 114 ? -8.140 0.100 -22.754 1.00 53.59 114 ALA A CA 1
ATOM 974 C C . ALA A 1 114 ? -8.115 -1.450 -22.783 1.00 53.59 114 ALA A C 1
ATOM 976 O O . ALA A 1 114 ? -8.912 -2.066 -23.483 1.00 53.59 114 ALA A O 1
ATOM 977 N N . ASN A 1 115 ? -7.223 -2.089 -22.017 1.00 50.09 115 ASN A N 1
ATOM 978 C CA . ASN A 1 115 ? -6.969 -3.534 -22.011 1.00 50.09 115 ASN A CA 1
ATOM 979 C C . ASN A 1 115 ? -7.270 -4.218 -20.662 1.00 50.09 115 ASN A C 1
ATOM 981 O O . ASN A 1 115 ? -6.678 -5.254 -20.359 1.00 50.09 115 ASN A O 1
ATOM 985 N N . HIS A 1 116 ? -8.167 -3.670 -19.835 1.00 50.84 116 HIS A N 1
ATOM 986 C CA . HIS A 1 116 ? -8.497 -4.224 -18.516 1.00 50.84 116 HIS A CA 1
ATOM 987 C C . HIS A 1 116 ? -9.137 -5.630 -18.599 1.00 50.84 116 HIS A C 1
ATOM 989 O O . HIS A 1 116 ? -10.358 -5.780 -18.627 1.00 50.84 116 HIS A O 1
ATOM 995 N N . LYS A 1 117 ? -8.312 -6.685 -18.635 1.00 42.78 117 LYS A N 1
ATOM 996 C CA . LYS A 1 117 ? -8.742 -8.078 -18.467 1.00 42.78 117 LYS A CA 1
ATOM 997 C C . LYS A 1 117 ? -8.499 -8.509 -17.027 1.00 42.78 117 LYS A C 1
ATOM 999 O O . LYS A 1 117 ? -7.368 -8.515 -16.554 1.00 42.78 117 LYS A O 1
ATOM 1004 N N . ILE A 1 118 ? -9.576 -8.883 -16.346 1.00 41.62 118 ILE A N 1
ATOM 1005 C CA . ILE A 1 118 ? -9.523 -9.533 -15.039 1.00 41.62 118 ILE A CA 1
ATOM 1006 C C . ILE A 1 118 ? -8.921 -10.924 -15.273 1.00 41.62 118 ILE A C 1
ATOM 1008 O O . ILE A 1 118 ? -9.507 -11.723 -16.004 1.00 41.62 118 ILE A O 1
ATOM 1012 N N . ALA A 1 119 ? -7.736 -11.199 -14.727 1.00 37.88 119 ALA A N 1
ATOM 1013 C CA . ALA A 1 119 ? -7.172 -12.544 -14.754 1.00 37.88 119 ALA A CA 1
ATOM 1014 C C . ALA A 1 119 ? -8.056 -13.472 -13.894 1.00 37.88 119 ALA A C 1
ATOM 1016 O O . ALA A 1 119 ? -8.332 -13.162 -12.731 1.00 37.88 119 ALA A O 1
ATOM 1017 N N . GLY A 1 120 ? -8.559 -14.546 -14.512 1.00 35.19 120 GLY A N 1
ATOM 1018 C CA . GLY A 1 120 ? -9.417 -15.570 -13.897 1.00 35.19 120 GLY A CA 1
ATOM 1019 C C . GLY A 1 120 ? -8.649 -16.581 -13.059 1.00 35.19 120 GLY A C 1
ATOM 1020 O O . GLY A 1 120 ? -7.488 -16.869 -13.417 1.00 35.19 120 GLY A O 1
#

pLDDT: mean 88.63, std 12.06, range [35.19, 97.94]

Foldseek 3Di:
DVQDADDDDDDDPPDDPVRVVCVVCVVVVVVCVVVVHDDDPDDDDDDDDPPDDCQLVLLVRLLVCVLVVVDDQQDADPPDDDDDPVCVVVCVVPVSNGHDPVSNPDDRPCVVPPPDDGDD